Protein AF-A0A0D6M6M6-F1 (afdb_monomer)

Organism: NCBI:txid53326

Structure (mmCIF, N/CA/C/O backbone):
data_AF-A0A0D6M6M6-F1
#
_entry.id   AF-A0A0D6M6M6-F1
#
loop_
_atom_site.group_PDB
_atom_site.id
_atom_site.type_symbol
_atom_site.label_atom_id
_atom_site.label_alt_id
_atom_site.label_comp_id
_atom_site.label_asym_id
_atom_site.label_entity_id
_atom_site.label_seq_id
_atom_site.pdbx_PDB_ins_code
_atom_site.Cartn_x
_atom_site.Cartn_y
_atom_site.Cartn_z
_atom_site.occupancy
_atom_site.B_iso_or_equiv
_atom_site.auth_seq_id
_atom_site.auth_comp_id
_atom_site.auth_asym_id
_atom_site.auth_atom_id
_atom_site.pdbx_PDB_model_num
ATOM 1 N N . MET A 1 1 ? -24.904 43.505 -2.590 1.00 37.25 1 MET A N 1
ATOM 2 C CA . MET A 1 1 ? -24.941 42.620 -3.776 1.00 37.25 1 MET A CA 1
ATOM 3 C C . MET A 1 1 ? -23.486 42.400 -4.163 1.00 37.25 1 MET A C 1
ATOM 5 O O . MET A 1 1 ? -22.834 43.393 -4.420 1.00 37.25 1 MET A O 1
ATOM 9 N N . THR A 1 2 ? -22.835 41.247 -4.085 1.00 37.44 2 THR A N 1
ATOM 10 C CA . THR A 1 2 ? -23.200 39.834 -3.911 1.00 37.44 2 THR A CA 1
ATOM 11 C C . THR A 1 2 ? -21.948 39.155 -3.343 1.00 37.44 2 THR A C 1
ATOM 13 O O . THR A 1 2 ? -20.889 39.241 -3.960 1.00 37.44 2 THR A O 1
ATOM 16 N N . ASN A 1 3 ? -22.053 38.506 -2.182 1.00 36.56 3 ASN A N 1
ATOM 17 C CA . ASN A 1 3 ? -20.985 37.665 -1.640 1.00 36.56 3 ASN A CA 1
ATOM 18 C C . ASN A 1 3 ? -20.995 36.330 -2.393 1.00 36.56 3 ASN A C 1
ATOM 20 O O . ASN A 1 3 ? -21.911 35.533 -2.206 1.00 36.56 3 ASN A O 1
ATOM 24 N N . PHE A 1 4 ? -19.994 36.091 -3.236 1.00 37.41 4 PHE A N 1
ATOM 25 C CA . PHE A 1 4 ? -19.710 34.770 -3.793 1.00 37.41 4 PHE A CA 1
ATOM 26 C C . PHE A 1 4 ? -18.684 34.077 -2.892 1.00 37.41 4 PHE A C 1
ATOM 28 O O . PHE A 1 4 ? -17.484 34.297 -3.021 1.00 37.41 4 PHE A O 1
ATOM 35 N N . TRP A 1 5 ? -19.165 33.239 -1.977 1.00 32.16 5 TRP A N 1
ATOM 36 C CA . TRP A 1 5 ? -18.368 32.159 -1.401 1.00 32.16 5 TRP A CA 1
ATOM 37 C C . TRP A 1 5 ? -18.861 30.861 -2.046 1.00 32.16 5 TRP A C 1
ATOM 39 O O . TRP A 1 5 ? -20.000 30.471 -1.782 1.00 32.16 5 TRP A O 1
ATOM 49 N N . PRO A 1 6 ? -18.085 30.191 -2.915 1.00 43.34 6 PRO A N 1
ATOM 50 C CA . PRO A 1 6 ? -18.432 28.842 -3.319 1.00 43.34 6 PRO A CA 1
ATOM 51 C C . PRO A 1 6 ? -18.158 27.901 -2.142 1.00 43.34 6 PRO A C 1
ATOM 53 O O . PRO A 1 6 ? -17.097 27.928 -1.518 1.00 43.34 6 PRO A O 1
ATOM 56 N N . ALA A 1 7 ? -19.170 27.102 -1.831 1.00 40.44 7 ALA A N 1
ATOM 57 C CA . ALA A 1 7 ? -19.196 26.107 -0.780 1.00 40.44 7 ALA A CA 1
ATOM 58 C C . ALA A 1 7 ? -18.063 25.078 -0.935 1.00 40.44 7 ALA A C 1
ATOM 60 O O . ALA A 1 7 ? -18.193 24.088 -1.645 1.00 40.44 7 ALA A O 1
ATOM 61 N N . ALA A 1 8 ? -16.972 25.288 -0.210 1.00 39.41 8 ALA A N 1
ATOM 62 C CA . ALA A 1 8 ? -16.106 24.218 0.255 1.00 39.41 8 ALA A CA 1
ATOM 63 C C . ALA A 1 8 ? -16.238 24.189 1.777 1.00 39.41 8 ALA A C 1
ATOM 65 O O . ALA A 1 8 ? -15.398 24.708 2.509 1.00 39.41 8 ALA A O 1
ATOM 66 N N . ILE A 1 9 ? -17.355 23.638 2.262 1.00 46.44 9 ILE A N 1
ATOM 67 C CA . ILE A 1 9 ? -17.433 23.219 3.659 1.00 46.44 9 ILE A CA 1
ATOM 68 C C . ILE A 1 9 ? -16.404 22.099 3.779 1.00 46.44 9 ILE A C 1
ATOM 70 O O . ILE A 1 9 ? -16.633 20.977 3.333 1.00 46.44 9 ILE A O 1
ATOM 74 N N . LEU A 1 10 ? -15.239 22.431 4.331 1.00 44.16 10 LEU A N 1
ATOM 75 C CA . LEU A 1 10 ? -14.348 21.462 4.945 1.00 44.16 10 LEU A CA 1
ATOM 76 C C . LEU A 1 10 ? -15.192 20.749 6.005 1.00 44.16 10 LEU A C 1
ATOM 78 O O . LEU A 1 10 ? -15.415 21.293 7.085 1.00 44.16 10 LEU A O 1
ATOM 82 N N . LEU A 1 11 ? -15.754 19.590 5.655 1.00 50.31 11 LEU A N 1
ATOM 83 C CA . LEU A 1 11 ? -16.551 18.761 6.553 1.00 50.31 11 LEU A CA 1
ATOM 84 C C . LEU A 1 11 ? -15.630 18.235 7.655 1.00 50.31 11 LEU A C 1
ATOM 86 O O . LEU A 1 11 ? -15.071 17.148 7.567 1.00 50.31 11 LEU A O 1
ATOM 90 N N . ASN A 1 12 ? -15.425 19.055 8.680 1.00 53.00 12 ASN A N 1
ATOM 91 C CA . ASN A 1 12 ? -14.769 18.645 9.905 1.00 53.00 12 ASN A CA 1
ATOM 92 C C . ASN A 1 12 ? -15.801 17.864 10.744 1.00 53.00 12 ASN A C 1
ATOM 94 O O . ASN A 1 12 ? -16.942 18.330 10.856 1.00 53.00 12 ASN A O 1
ATOM 98 N N . PRO A 1 13 ? -15.452 16.708 11.339 1.00 53.66 13 PRO A N 1
ATOM 99 C CA . PRO A 1 13 ? -16.351 15.930 12.197 1.00 53.66 13 PRO A CA 1
ATOM 100 C C . PRO A 1 13 ? -17.079 16.760 13.271 1.00 53.66 13 PRO A C 1
ATOM 102 O O . PRO A 1 13 ? -18.243 16.487 13.563 1.00 53.66 13 PRO A O 1
ATOM 105 N N . SER A 1 14 ? -16.465 17.834 13.780 1.00 53.09 14 SER A N 1
ATOM 106 C CA . SER A 1 14 ? -17.111 18.773 14.715 1.00 53.09 14 SER A CA 1
ATOM 107 C C . SER A 1 14 ? -18.330 19.498 14.126 1.00 53.09 14 SER A C 1
ATOM 109 O O . SER A 1 14 ? -19.321 19.726 14.816 1.00 53.09 14 SER A O 1
ATOM 111 N N . SER A 1 15 ? -18.294 19.826 12.834 1.00 52.50 15 SER A N 1
ATOM 112 C CA . SER A 1 15 ? -19.402 20.482 12.128 1.00 52.50 15 SER A CA 1
ATOM 113 C C . SER A 1 15 ? -20.544 19.504 11.839 1.00 52.50 15 SER A C 1
ATOM 115 O O . SER A 1 15 ? -21.704 19.892 11.867 1.00 52.50 15 SER A O 1
ATOM 117 N N . LEU A 1 16 ? -20.243 18.224 11.608 1.00 52.94 16 LEU A N 1
ATOM 118 C CA . LEU A 1 16 ? -21.246 17.184 11.335 1.00 52.94 16 LEU A CA 1
ATOM 119 C C . LEU A 1 16 ? -22.007 16.739 12.592 1.00 52.94 16 LEU A C 1
ATOM 121 O O . LEU A 1 16 ? -23.211 16.486 12.518 1.00 52.94 16 LEU A O 1
ATOM 125 N N . GLN A 1 17 ? -21.336 16.715 13.749 1.00 56.72 17 GLN A N 1
ATOM 126 C CA . GLN A 1 17 ? -21.984 16.509 15.050 1.00 56.72 17 GLN A CA 1
ATOM 127 C C . GLN A 1 17 ? -22.991 17.624 15.362 1.00 56.72 17 GLN A C 1
ATOM 129 O O . GLN A 1 17 ? -24.079 17.345 15.859 1.00 56.72 17 GLN A O 1
ATOM 134 N N . PHE A 1 18 ? -22.673 18.871 14.998 1.00 58.94 18 PHE A N 1
ATOM 135 C CA . PHE A 1 18 ? -23.576 20.013 15.165 1.00 58.94 18 PHE A CA 1
ATOM 136 C C . PHE A 1 18 ? -24.879 19.865 14.358 1.00 58.94 18 PHE A C 1
ATOM 138 O O . PHE A 1 18 ? -25.947 20.227 14.844 1.00 58.94 18 PHE A O 1
ATOM 145 N N . TYR A 1 19 ? -24.818 19.276 13.158 1.00 62.72 19 TYR A N 1
ATOM 146 C CA . TYR A 1 19 ? -26.000 19.000 12.327 1.00 62.72 19 TYR A CA 1
ATOM 147 C C . TYR A 1 19 ? -26.718 17.683 12.673 1.00 62.72 19 TYR A C 1
ATOM 149 O O . TYR A 1 19 ? -27.629 17.282 11.952 1.00 62.72 19 TYR A O 1
ATOM 157 N N . ASN A 1 20 ? -26.329 17.008 13.762 1.00 61.19 20 ASN A N 1
ATOM 158 C CA . ASN A 1 20 ? -26.880 15.719 14.192 1.00 61.19 20 ASN A CA 1
ATOM 159 C C . ASN A 1 20 ? -26.795 14.617 13.111 1.00 61.19 20 ASN A C 1
ATOM 161 O O . ASN A 1 20 ? -27.594 13.682 13.075 1.00 61.19 20 ASN A O 1
ATOM 165 N N . LEU A 1 21 ? -25.805 14.720 12.220 1.00 67.69 21 LEU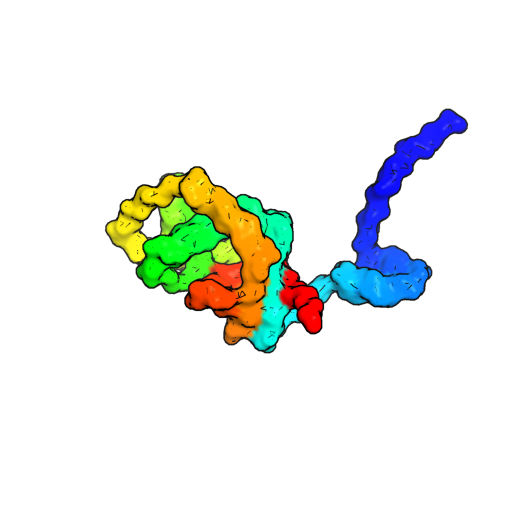 A N 1
ATOM 166 C CA . LEU A 1 21 ? -25.509 13.738 11.178 1.00 67.69 21 LEU A CA 1
ATOM 167 C C . LEU A 1 21 ? -24.466 12.746 11.703 1.00 67.69 21 LEU A C 1
ATOM 169 O O . LEU A 1 21 ? -23.366 12.632 11.162 1.00 67.69 21 LEU A O 1
ATOM 173 N N . LEU A 1 22 ? -24.800 12.057 12.796 1.00 60.78 22 LEU A N 1
ATOM 174 C CA . LEU A 1 22 ? -23.857 11.230 13.559 1.00 60.78 22 LEU A CA 1
ATOM 175 C C . LEU A 1 22 ? -23.183 10.149 12.696 1.00 60.78 22 LEU A C 1
ATOM 177 O O . LEU A 1 22 ? -21.969 9.992 12.773 1.00 60.78 22 LEU A O 1
ATOM 181 N N . GLY A 1 23 ? -23.921 9.511 11.781 1.00 60.50 23 GLY A N 1
ATOM 182 C CA . GLY A 1 23 ? -23.346 8.526 10.853 1.00 60.50 23 GLY A CA 1
ATOM 183 C C . GLY A 1 23 ? -22.328 9.115 9.863 1.00 60.50 23 GLY A C 1
ATOM 184 O O . GLY A 1 23 ? -21.352 8.461 9.514 1.00 60.50 23 GLY A O 1
ATOM 185 N N . LEU A 1 24 ? -22.489 10.377 9.447 1.00 57.19 24 LEU A N 1
ATOM 186 C CA . LEU A 1 24 ? -21.496 11.075 8.616 1.00 57.19 24 LEU A CA 1
ATOM 187 C C . LEU A 1 24 ? -20.289 11.528 9.442 1.00 57.19 24 LEU A C 1
ATOM 189 O O . LEU A 1 24 ? -19.165 11.488 8.951 1.00 57.19 24 LEU A O 1
ATOM 193 N N . ALA A 1 25 ? -20.500 11.930 10.697 1.00 56.91 25 ALA A N 1
ATOM 194 C CA . ALA A 1 25 ? -19.408 12.274 11.604 1.00 56.91 25 ALA A CA 1
ATOM 195 C C . ALA A 1 25 ? -18.507 11.060 11.901 1.00 56.91 25 ALA A C 1
ATOM 197 O O . ALA A 1 25 ? -17.285 11.208 11.947 1.00 56.91 25 ALA A O 1
ATOM 198 N N . GLU A 1 26 ? -19.084 9.864 12.043 1.00 59.78 26 GLU A N 1
ATOM 199 C CA . GLU A 1 26 ? -18.336 8.606 12.185 1.00 59.78 26 GLU A CA 1
ATOM 200 C C . GLU A 1 26 ? -17.522 8.274 10.927 1.00 59.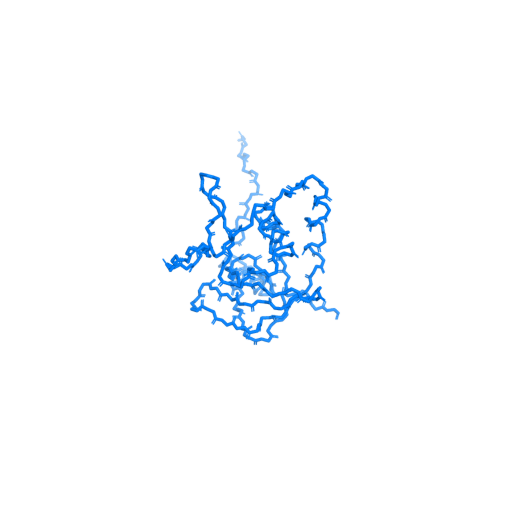78 26 GLU A C 1
ATOM 202 O O . GLU A 1 26 ? -16.336 7.969 11.035 1.00 59.78 26 GLU A O 1
ATOM 207 N N . LEU A 1 27 ? -18.099 8.432 9.730 1.00 56.53 27 LEU A N 1
ATOM 208 C CA . LEU A 1 27 ? -17.383 8.232 8.459 1.00 56.53 27 LEU A CA 1
ATOM 209 C C . LEU A 1 27 ? -16.217 9.215 8.257 1.00 56.53 27 LEU A C 1
ATOM 211 O O . LEU A 1 27 ? -15.233 8.881 7.597 1.00 56.53 27 LEU A O 1
ATOM 215 N N . CYS A 1 28 ? -16.320 10.419 8.822 1.00 57.69 28 CYS A N 1
ATOM 216 C CA . CYS A 1 28 ? -15.279 11.448 8.770 1.00 57.69 28 CYS A CA 1
ATOM 217 C C . CYS A 1 28 ? -14.292 11.391 9.947 1.00 57.69 28 CYS A C 1
ATOM 219 O O . CYS A 1 28 ? -13.339 12.174 9.980 1.00 57.69 28 CYS A O 1
ATOM 221 N N . SER A 1 29 ? -14.511 10.506 10.922 1.00 58.62 29 SER A N 1
ATOM 222 C CA . SER A 1 29 ? -13.611 10.355 12.063 1.00 58.62 29 SER A CA 1
ATOM 223 C C . SER A 1 29 ? -12.334 9.616 11.648 1.00 58.62 29 SER A C 1
ATOM 225 O O . SER A 1 29 ? -12.373 8.781 10.740 1.00 58.62 29 SER A O 1
ATOM 227 N N . PRO A 1 30 ? -11.182 9.895 12.288 1.00 67.81 30 PRO A N 1
ATOM 228 C CA . PRO A 1 30 ? -9.962 9.135 12.048 1.00 67.81 30 PRO A CA 1
ATOM 229 C C . PRO A 1 30 ? -10.238 7.643 12.243 1.00 67.81 30 PRO A C 1
ATOM 231 O O . PRO A 1 30 ? -10.576 7.206 13.343 1.00 67.81 30 PRO A O 1
ATOM 234 N N . GLN A 1 31 ? -10.129 6.862 11.169 1.00 75.00 31 GLN A N 1
ATOM 235 C CA . GLN A 1 31 ? -10.357 5.426 11.254 1.00 75.00 31 GLN A CA 1
ATOM 236 C C . GLN A 1 31 ? -9.233 4.789 12.069 1.00 75.00 31 GLN A C 1
ATOM 238 O O . GLN A 1 31 ? -8.059 4.866 11.701 1.00 75.00 31 GLN A O 1
ATOM 243 N N . VAL A 1 32 ? -9.603 4.151 13.178 1.00 86.62 32 VAL A N 1
ATOM 244 C CA . VAL A 1 32 ? -8.677 3.329 13.955 1.00 86.62 32 VAL A CA 1
ATOM 245 C C . VAL A 1 32 ? -8.512 2.000 13.225 1.00 86.62 32 VAL A C 1
ATOM 247 O O . VAL A 1 32 ? -9.486 1.268 13.039 1.00 86.62 32 VAL A O 1
ATOM 250 N N . LEU A 1 33 ? -7.282 1.724 12.796 1.00 91.88 33 LEU A N 1
ATOM 251 C CA . LEU A 1 33 ? -6.900 0.499 12.100 1.00 91.88 33 LEU A CA 1
ATOM 252 C C . LEU A 1 33 ? -6.219 -0.471 13.068 1.00 91.88 33 LEU A C 1
ATOM 254 O O . LEU A 1 33 ? -5.240 -0.105 13.727 1.00 91.88 33 LEU A O 1
ATOM 258 N N . ASN A 1 34 ? -6.721 -1.701 13.111 1.00 94.38 34 ASN A N 1
ATOM 259 C CA . ASN A 1 34 ? -6.272 -2.785 13.976 1.00 94.38 34 ASN A CA 1
ATOM 260 C C . ASN A 1 34 ? -5.825 -4.002 13.158 1.00 94.38 34 ASN A C 1
ATOM 262 O O . ASN A 1 34 ? -6.137 -4.126 11.978 1.00 94.38 34 ASN A O 1
ATOM 266 N N . VAL A 1 35 ? -5.110 -4.921 13.806 1.00 95.94 35 VAL A N 1
ATOM 267 C CA . VAL A 1 35 ? -4.817 -6.239 13.224 1.00 95.94 35 VAL A CA 1
ATOM 268 C C . VAL A 1 35 ? -6.128 -6.983 12.951 1.00 95.94 35 VAL A C 1
ATOM 270 O O . VAL A 1 35 ? -7.030 -6.955 13.788 1.00 95.94 35 VAL A O 1
ATOM 273 N N . GLY A 1 36 ? -6.224 -7.624 11.787 1.00 95.81 36 GLY A N 1
ATOM 274 C CA . GLY A 1 36 ? -7.415 -8.319 11.299 1.00 95.81 36 GLY A CA 1
ATOM 275 C C . GLY A 1 36 ? -8.437 -7.419 10.599 1.00 95.81 36 GLY A C 1
ATOM 276 O O . GLY A 1 36 ? -9.404 -7.932 10.045 1.00 95.81 36 GLY A O 1
ATOM 277 N N . ASP A 1 37 ? -8.253 -6.090 10.596 1.00 95.62 37 ASP A N 1
ATOM 278 C CA . ASP A 1 37 ? -9.110 -5.214 9.793 1.00 95.62 37 ASP A CA 1
ATOM 279 C C . ASP A 1 37 ? -8.855 -5.457 8.299 1.00 95.62 37 ASP A C 1
ATOM 281 O O . ASP A 1 37 ? -7.711 -5.428 7.828 1.00 95.62 37 ASP A O 1
ATOM 285 N N . GLU A 1 38 ? -9.942 -5.618 7.547 1.00 96.50 38 GLU A N 1
ATOM 286 C CA . GLU A 1 38 ? -9.910 -5.610 6.091 1.00 96.50 38 GLU A CA 1
ATOM 287 C C . GLU A 1 38 ? -9.850 -4.164 5.579 1.00 96.50 38 GLU A C 1
ATOM 289 O O . GLU A 1 38 ? -10.601 -3.284 6.017 1.00 96.50 38 GLU A O 1
ATOM 294 N N . VAL A 1 39 ? -8.939 -3.901 4.647 1.00 95.88 39 VAL A N 1
ATOM 295 C CA . VAL A 1 39 ? -8.605 -2.562 4.165 1.00 95.88 39 VAL A CA 1
ATOM 296 C C . VAL A 1 39 ? -8.502 -2.494 2.648 1.00 95.88 39 VAL A C 1
ATOM 298 O O . VAL A 1 39 ? -8.291 -3.485 1.953 1.00 95.88 39 VAL A O 1
ATOM 301 N N . GLN A 1 40 ? -8.634 -1.273 2.140 1.00 96.25 40 GLN A N 1
ATOM 302 C CA . GLN A 1 40 ? -8.425 -0.910 0.744 1.00 96.25 40 GLN A CA 1
ATOM 303 C C . GLN A 1 40 ? -7.511 0.309 0.646 1.00 96.25 40 GLN A C 1
ATOM 305 O O . GLN A 1 40 ? -7.417 1.128 1.569 1.00 96.25 40 GLN A O 1
ATOM 310 N N . TRP A 1 41 ? -6.880 0.472 -0.513 1.00 94.50 41 TRP A N 1
ATOM 311 C CA . TRP A 1 41 ? -6.136 1.684 -0.833 1.00 94.50 41 TRP A CA 1
ATOM 312 C C . TRP A 1 41 ? -7.047 2.913 -0.821 1.00 94.50 41 TRP A C 1
ATOM 314 O O . TRP A 1 41 ? -8.154 2.906 -1.367 1.00 94.50 41 TRP A O 1
ATOM 324 N N . LYS A 1 42 ? -6.553 4.019 -0.256 1.00 93.44 42 LYS A N 1
ATOM 325 C CA . LYS A 1 42 ? -7.155 5.326 -0.518 1.00 93.44 42 LYS A CA 1
ATOM 326 C C . LYS A 1 42 ? -6.831 5.757 -1.942 1.00 93.44 42 LYS A C 1
ATOM 328 O O . LYS A 1 42 ? -5.702 5.590 -2.409 1.00 93.44 42 LYS A O 1
ATOM 3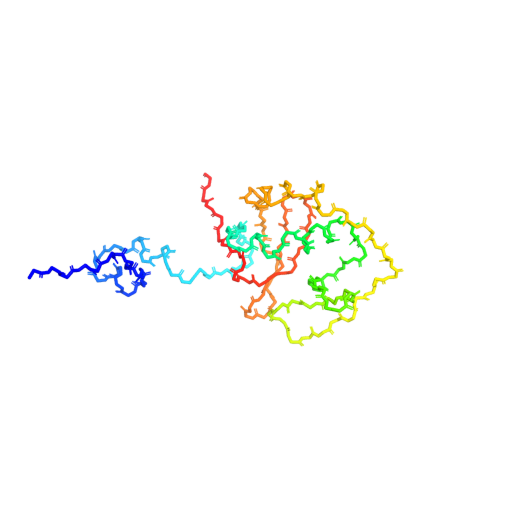33 N N . ARG A 1 43 ? -7.798 6.364 -2.629 1.00 92.75 43 ARG A N 1
ATOM 334 C CA . ARG A 1 43 ? -7.642 6.767 -4.034 1.00 92.75 43 ARG A CA 1
ATOM 335 C C . ARG A 1 43 ? -6.474 7.733 -4.229 1.00 92.75 43 ARG A C 1
ATOM 337 O O . ARG A 1 43 ? -5.710 7.593 -5.179 1.00 92.75 43 ARG A O 1
ATOM 344 N N . GLU A 1 44 ? -6.320 8.680 -3.315 1.00 90.62 44 GLU A N 1
ATOM 345 C CA . GLU A 1 44 ? -5.241 9.665 -3.294 1.00 90.62 44 GLU A CA 1
ATOM 346 C C . GLU A 1 44 ? -3.861 9.047 -3.024 1.00 90.62 44 GLU A C 1
ATOM 348 O O . GLU A 1 44 ? -2.850 9.586 -3.471 1.00 90.62 44 GLU A O 1
ATOM 353 N N . ALA A 1 45 ? -3.804 7.894 -2.351 1.00 90.00 45 ALA A N 1
ATOM 354 C CA . ALA A 1 45 ? -2.555 7.202 -2.061 1.00 90.00 45 ALA A CA 1
ATOM 355 C C . ALA A 1 45 ? -2.031 6.439 -3.288 1.00 90.00 45 ALA A C 1
ATOM 357 O O . ALA A 1 45 ? -0.826 6.414 -3.530 1.00 90.00 45 ALA A O 1
ATOM 358 N N . VAL A 1 46 ? -2.916 5.873 -4.117 1.00 92.00 46 VAL A N 1
ATOM 359 C CA . VAL A 1 46 ? -2.527 5.064 -5.288 1.00 92.00 46 VAL A CA 1
ATOM 360 C C . VAL A 1 46 ? -1.525 5.788 -6.190 1.00 92.00 46 VAL A C 1
ATOM 362 O O . VAL A 1 46 ? -0.526 5.197 -6.592 1.00 92.00 46 VAL A O 1
ATOM 365 N N . GLY A 1 47 ? -1.739 7.079 -6.465 1.00 88.69 47 GLY A N 1
ATOM 366 C CA . GLY A 1 47 ? -0.844 7.869 -7.320 1.00 88.69 47 GLY A CA 1
ATOM 367 C C . GLY A 1 47 ? 0.600 7.949 -6.809 1.00 88.69 47 GLY A C 1
ATOM 368 O O . GLY A 1 47 ? 1.526 8.023 -7.617 1.00 88.69 47 GLY A O 1
ATOM 369 N N . LEU A 1 48 ? 0.789 7.880 -5.490 1.00 84.81 48 LEU A N 1
ATOM 370 C CA . LEU A 1 48 ? 2.093 7.924 -4.828 1.00 84.81 48 LEU A CA 1
ATOM 371 C C . LEU A 1 48 ? 2.731 6.534 -4.711 1.00 84.81 48 LEU A C 1
ATOM 373 O O . LEU A 1 48 ? 3.948 6.410 -4.823 1.00 84.81 48 LEU A O 1
ATOM 377 N N . TYR A 1 49 ? 1.919 5.494 -4.502 1.00 85.75 49 TYR A N 1
ATOM 378 C CA . TYR A 1 49 ? 2.412 4.170 -4.109 1.00 85.75 49 TYR A CA 1
ATOM 379 C C . TYR A 1 49 ? 2.462 3.129 -5.229 1.00 85.75 49 TYR A C 1
ATOM 381 O O . TYR A 1 49 ? 3.129 2.114 -5.052 1.00 85.75 49 TYR A O 1
ATOM 389 N N . TRP A 1 50 ? 1.837 3.355 -6.390 1.00 89.75 50 TRP A N 1
ATOM 390 C CA . TRP A 1 50 ? 1.774 2.320 -7.432 1.00 89.75 50 TRP A CA 1
ATOM 391 C C . TRP A 1 50 ? 3.142 1.905 -7.992 1.00 89.75 50 TRP A C 1
ATOM 393 O O . TRP A 1 50 ? 3.368 0.721 -8.215 1.00 89.75 50 TRP A O 1
ATOM 403 N N . ARG A 1 51 ? 4.086 2.839 -8.181 1.00 86.44 51 ARG A N 1
ATOM 404 C CA . ARG A 1 51 ? 5.440 2.494 -8.659 1.00 86.44 51 ARG A CA 1
ATOM 405 C C . ARG A 1 51 ? 6.224 1.675 -7.622 1.00 86.44 51 ARG A C 1
ATOM 407 O O . ARG A 1 51 ? 6.726 0.615 -7.994 1.00 86.44 51 ARG A O 1
ATOM 414 N N . PRO A 1 52 ? 6.297 2.094 -6.339 1.00 79.81 52 PRO A N 1
ATOM 415 C CA . PRO A 1 52 ? 6.844 1.250 -5.275 1.00 79.81 52 PRO A CA 1
ATOM 416 C C . PRO A 1 52 ? 6.185 -0.129 -5.182 1.00 79.81 52 PRO A C 1
ATOM 418 O O . PRO A 1 52 ? 6.883 -1.124 -5.015 1.00 79.81 52 PRO A O 1
ATOM 421 N N . PHE A 1 53 ? 4.858 -0.191 -5.326 1.00 84.94 53 PHE A N 1
ATOM 422 C CA . PHE A 1 53 ? 4.091 -1.434 -5.276 1.00 84.94 53 PHE A CA 1
ATOM 423 C C . PHE A 1 53 ? 4.504 -2.404 -6.392 1.00 84.94 53 PHE A C 1
ATOM 425 O O . PHE A 1 53 ? 4.827 -3.554 -6.119 1.00 84.94 53 PHE A O 1
ATOM 432 N N . VAL A 1 54 ? 4.588 -1.926 -7.639 1.00 86.69 54 VAL A N 1
ATOM 433 C CA . VAL A 1 54 ? 5.072 -2.722 -8.784 1.00 86.69 54 VAL A CA 1
ATOM 434 C C . VAL A 1 54 ? 6.493 -3.219 -8.548 1.00 86.69 54 VAL A C 1
ATOM 436 O O . VAL A 1 54 ? 6.792 -4.380 -8.806 1.00 86.69 54 VAL A O 1
ATOM 439 N N . ARG A 1 55 ? 7.377 -2.358 -8.037 1.00 80.62 55 ARG A N 1
ATOM 440 C CA . ARG A 1 55 ? 8.764 -2.744 -7.768 1.00 80.62 55 ARG A CA 1
ATOM 441 C C . ARG A 1 55 ? 8.850 -3.867 -6.736 1.00 80.62 55 ARG A C 1
ATOM 443 O O . ARG A 1 55 ? 9.630 -4.785 -6.934 1.00 80.62 55 ARG A O 1
ATOM 450 N N . TYR A 1 56 ? 8.005 -3.820 -5.706 1.00 75.88 56 TYR A N 1
ATOM 451 C CA . TYR A 1 56 ? 7.879 -4.888 -4.715 1.00 75.88 56 TYR A CA 1
ATOM 452 C C . TYR A 1 56 ? 7.378 -6.205 -5.323 1.00 75.88 56 TYR A C 1
ATOM 454 O O . TYR A 1 56 ? 7.871 -7.270 -4.983 1.00 75.88 56 TYR A O 1
ATOM 462 N N . MET A 1 57 ? 6.436 -6.138 -6.265 1.00 79.75 57 MET A N 1
ATOM 463 C CA . MET A 1 57 ? 5.946 -7.333 -6.959 1.00 79.75 57 MET A CA 1
ATOM 464 C C . MET A 1 57 ? 6.990 -7.983 -7.873 1.00 79.75 57 MET A C 1
ATOM 466 O O . MET A 1 57 ? 6.930 -9.190 -8.094 1.00 79.75 57 MET A O 1
ATOM 470 N N . VAL A 1 58 ? 7.880 -7.183 -8.465 1.00 79.38 58 VAL A N 1
ATOM 471 C CA . VAL A 1 58 ? 8.876 -7.648 -9.444 1.00 79.38 58 VAL A CA 1
ATOM 472 C C . VAL A 1 58 ? 10.150 -8.160 -8.769 1.00 79.38 58 VAL A C 1
ATOM 474 O O . VAL A 1 58 ? 10.771 -9.084 -9.288 1.00 79.38 58 VAL A O 1
ATOM 477 N N . ASP A 1 59 ? 10.543 -7.571 -7.641 1.00 74.06 59 ASP A N 1
ATOM 478 C CA . ASP A 1 59 ? 11.756 -7.930 -6.905 1.00 74.06 59 ASP A CA 1
ATOM 479 C C . ASP A 1 59 ? 11.393 -8.637 -5.590 1.00 74.06 59 ASP A C 1
ATOM 481 O O . ASP A 1 59 ? 11.126 -8.011 -4.565 1.00 74.06 59 ASP A O 1
ATOM 485 N N . ASP A 1 60 ? 11.393 -9.968 -5.635 1.00 66.88 60 ASP A N 1
ATOM 486 C CA . ASP A 1 60 ? 11.078 -10.859 -4.513 1.00 66.88 60 ASP A CA 1
ATOM 487 C C . ASP A 1 60 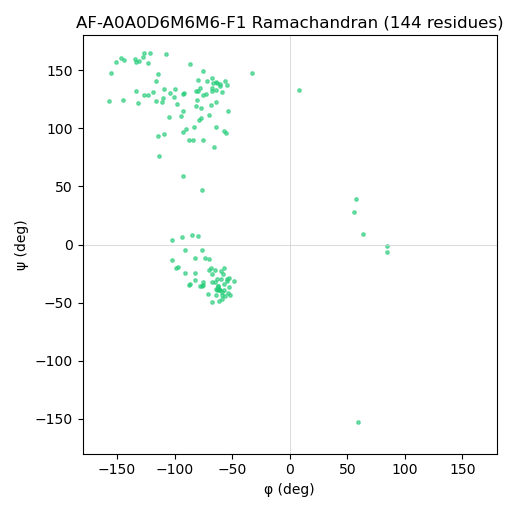? 12.147 -10.868 -3.407 1.00 66.88 60 ASP A C 1
ATOM 489 O O . ASP A 1 60 ? 11.893 -11.342 -2.296 1.00 66.88 60 ASP A O 1
ATOM 493 N N . SER A 1 61 ? 13.332 -10.305 -3.675 1.00 64.56 61 SER A N 1
ATOM 494 C CA . SER A 1 61 ? 14.381 -10.108 -2.669 1.00 64.56 61 SER A CA 1
ATOM 495 C C . SER A 1 61 ? 14.054 -8.971 -1.697 1.00 64.56 61 SER A C 1
ATOM 497 O O . SER A 1 61 ? 14.689 -8.831 -0.645 1.00 64.56 61 SER A O 1
ATOM 499 N N . LEU A 1 62 ? 13.033 -8.173 -2.016 1.00 62.56 62 LEU A N 1
ATOM 500 C CA . LEU A 1 62 ? 12.533 -7.119 -1.157 1.00 62.56 62 LEU A CA 1
ATOM 501 C C . LEU A 1 62 ? 11.646 -7.705 -0.070 1.00 62.5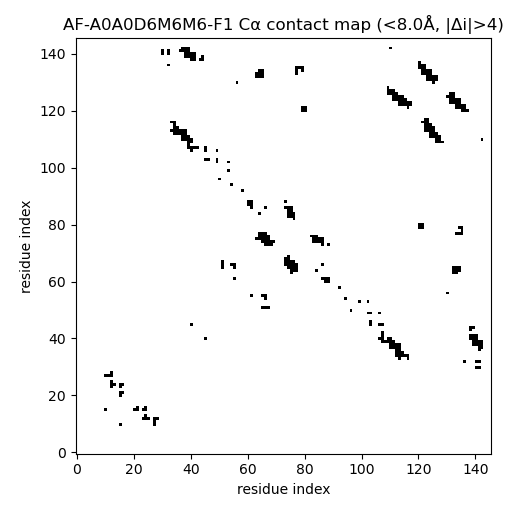6 62 LEU A C 1
ATOM 503 O O . LEU A 1 62 ? 10.484 -8.054 -0.259 1.00 62.56 62 LEU A O 1
ATOM 507 N N . THR A 1 63 ? 12.177 -7.716 1.138 1.00 56.78 63 THR A N 1
ATOM 508 C CA . THR A 1 63 ? 11.390 -7.870 2.357 1.00 56.78 63 THR A CA 1
ATOM 509 C C . THR A 1 63 ? 11.424 -6.533 3.083 1.00 56.78 63 THR A C 1
ATOM 511 O O . THR A 1 63 ? 12.520 -6.020 3.273 1.00 56.78 63 THR A O 1
ATOM 514 N N . LEU A 1 64 ? 10.248 -5.975 3.410 1.00 59.69 64 LEU A N 1
ATOM 515 C CA . LEU A 1 64 ? 9.956 -4.832 4.309 1.00 59.69 64 LEU A CA 1
ATOM 516 C C . LEU A 1 64 ? 11.165 -4.011 4.847 1.00 59.69 64 LEU A C 1
ATOM 518 O O . LEU A 1 64 ? 12.031 -4.622 5.466 1.00 59.69 64 LEU A O 1
ATOM 522 N N . PRO A 1 65 ? 11.188 -2.651 4.826 1.00 57.62 65 PRO A N 1
ATOM 523 C CA . PRO A 1 65 ? 10.116 -1.682 4.555 1.00 57.62 65 PRO A CA 1
ATOM 524 C C . PRO A 1 65 ? 10.255 -0.983 3.181 1.00 57.62 65 PRO A C 1
ATOM 526 O O . PRO A 1 65 ? 11.311 -1.031 2.570 1.00 57.62 65 PRO A O 1
ATOM 529 N N . PHE A 1 66 ? 9.186 -0.338 2.687 1.00 58.28 66 PHE A N 1
ATOM 530 C CA . PHE A 1 66 ? 9.074 0.221 1.322 1.00 58.28 66 PHE A CA 1
ATOM 531 C C . PHE A 1 66 ? 10.320 0.769 0.653 1.00 58.28 66 PHE A C 1
ATOM 533 O O . PHE A 1 66 ? 11.077 1.526 1.247 1.00 58.28 66 PHE A O 1
ATOM 540 N N . ILE A 1 67 ? 10.345 0.620 -0.665 1.00 55.47 67 ILE A N 1
ATOM 541 C CA . ILE A 1 67 ? 11.248 1.370 -1.518 1.00 55.47 67 ILE A CA 1
ATOM 542 C C . ILE A 1 67 ? 10.710 2.770 -1.815 1.00 55.47 67 ILE A C 1
ATOM 544 O O . ILE A 1 67 ? 9.596 2.917 -2.319 1.00 55.47 67 ILE A O 1
ATOM 548 N N . TYR A 1 68 ? 11.557 3.782 -1.662 1.00 53.16 68 TYR A N 1
ATOM 549 C CA . TYR A 1 68 ? 11.504 4.965 -2.518 1.00 53.16 68 TYR A CA 1
ATOM 550 C C . TYR A 1 68 ? 12.854 5.182 -3.204 1.00 53.16 68 TYR A C 1
ATOM 552 O O . TYR A 1 68 ? 13.890 4.718 -2.735 1.00 53.16 68 TYR A O 1
ATOM 560 N N . ASP A 1 69 ? 12.838 5.871 -4.340 1.00 51.34 69 ASP A N 1
ATOM 561 C CA . ASP A 1 69 ? 14.052 6.237 -5.066 1.00 51.34 69 ASP A CA 1
ATOM 562 C C . ASP A 1 69 ? 14.512 7.633 -4.626 1.00 51.34 69 ASP A C 1
ATOM 564 O O . ASP A 1 69 ? 13.719 8.582 -4.593 1.00 51.34 69 ASP A O 1
ATOM 568 N N . ARG A 1 70 ? 15.791 7.769 -4.269 1.00 49.56 70 ARG A N 1
ATOM 569 C CA . ARG A 1 70 ? 16.454 9.063 -4.092 1.00 49.56 70 ARG A CA 1
ATOM 570 C C . ARG A 1 70 ? 17.775 9.032 -4.847 1.00 49.56 70 ARG A C 1
ATOM 572 O O . ARG A 1 70 ? 18.658 8.253 -4.513 1.00 49.56 70 ARG A O 1
ATOM 579 N N . ASN A 1 71 ? 17.950 9.955 -5.792 1.00 51.44 71 ASN A N 1
ATOM 580 C CA . ASN A 1 71 ? 19.179 10.092 -6.583 1.00 51.44 71 ASN A CA 1
ATOM 581 C C . ASN A 1 71 ? 19.569 8.808 -7.354 1.00 51.44 71 ASN A C 1
ATOM 583 O O . ASN A 1 71 ? 20.752 8.486 -7.415 1.00 51.44 71 ASN A O 1
ATOM 587 N N . ASN A 1 72 ? 18.600 8.074 -7.914 1.00 51.22 72 ASN A N 1
ATOM 588 C CA . ASN A 1 72 ? 18.779 6.769 -8.576 1.00 51.22 72 ASN A CA 1
ATOM 589 C C . ASN A 1 72 ? 19.265 5.645 -7.644 1.00 51.22 72 ASN A C 1
ATOM 591 O O . ASN A 1 72 ? 19.611 4.557 -8.109 1.00 51.22 72 ASN A O 1
ATOM 595 N N . HIS A 1 73 ? 19.290 5.888 -6.334 1.00 53.66 73 HIS A N 1
ATOM 596 C CA . HIS A 1 73 ? 19.474 4.851 -5.339 1.00 53.66 73 HIS A CA 1
ATOM 597 C C . HIS A 1 73 ? 18.105 4.448 -4.804 1.00 53.66 73 HIS A C 1
ATOM 599 O O . HIS A 1 73 ? 17.360 5.248 -4.235 1.00 53.66 73 HIS A O 1
ATOM 605 N N . THR A 1 74 ? 17.799 3.163 -4.965 1.00 55.38 74 THR A N 1
ATOM 606 C CA . THR A 1 74 ? 16.718 2.516 -4.225 1.00 55.38 74 THR A CA 1
ATOM 607 C C . THR A 1 74 ? 17.051 2.660 -2.738 1.00 55.38 74 THR A C 1
ATOM 609 O O . THR A 1 74 ? 18.183 2.390 -2.347 1.00 55.38 74 THR A O 1
ATOM 612 N N . LEU A 1 75 ? 16.104 3.111 -1.917 1.00 56.44 75 LEU A N 1
ATOM 613 C CA . LEU A 1 75 ? 16.209 3.151 -0.457 1.00 56.44 75 LEU A CA 1
ATOM 614 C C . LEU A 1 75 ? 14.997 2.444 0.140 1.00 56.44 75 LEU A C 1
ATOM 616 O O . LEU A 1 75 ? 13.871 2.781 -0.218 1.00 56.44 75 LEU A O 1
ATOM 620 N N . ALA A 1 76 ? 15.218 1.498 1.055 1.00 57.88 76 ALA A N 1
ATOM 621 C CA . ALA A 1 76 ? 14.149 0.833 1.789 1.00 57.88 76 ALA A CA 1
ATOM 622 C C . ALA A 1 76 ? 13.818 1.654 3.048 1.00 57.88 76 ALA A C 1
ATOM 624 O O . ALA A 1 76 ? 14.422 1.497 4.111 1.00 57.88 76 ALA A O 1
ATOM 625 N N . LYS A 1 77 ? 12.883 2.599 2.926 1.00 61.91 77 LYS A N 1
ATOM 626 C CA . LYS A 1 77 ? 12.349 3.354 4.058 1.00 61.91 77 LYS A CA 1
ATOM 627 C C . LYS A 1 77 ? 10.864 3.668 3.876 1.00 61.91 77 LYS A C 1
ATOM 629 O O . LYS A 1 77 ? 10.429 4.329 2.936 1.00 61.91 77 LYS A O 1
ATOM 634 N N . CYS A 1 78 ? 10.078 3.260 4.868 1.00 67.62 78 CYS A N 1
ATOM 635 C CA . CYS A 1 78 ? 8.725 3.770 5.038 1.00 67.62 78 CYS A CA 1
ATOM 636 C C . CYS A 1 78 ? 8.775 5.251 5.429 1.00 67.62 78 CYS A C 1
ATOM 638 O O . CYS A 1 78 ? 9.516 5.620 6.336 1.00 67.62 78 CYS A O 1
ATOM 640 N N . ILE A 1 79 ? 7.949 6.098 4.803 1.00 64.81 79 ILE A N 1
ATOM 641 C CA . ILE A 1 79 ? 7.845 7.522 5.171 1.00 64.81 79 ILE A CA 1
ATOM 642 C C . ILE A 1 79 ? 7.454 7.730 6.646 1.00 64.81 79 ILE A C 1
ATOM 644 O O . ILE A 1 79 ? 7.798 8.755 7.223 1.00 64.81 79 ILE A O 1
ATOM 648 N N . GLY A 1 80 ? 6.775 6.753 7.256 1.00 64.69 80 GLY A N 1
ATOM 649 C CA . GLY A 1 80 ? 6.397 6.759 8.671 1.00 64.69 80 GLY A CA 1
ATOM 650 C C . GLY A 1 80 ? 7.383 6.054 9.609 1.00 64.69 80 GLY A C 1
ATOM 651 O O . GLY A 1 80 ? 7.059 5.877 10.779 1.00 64.69 80 GLY A O 1
ATOM 652 N N . CYS A 1 81 ? 8.553 5.615 9.128 1.00 68.44 81 CYS A N 1
ATOM 653 C CA . CYS A 1 81 ? 9.588 5.005 9.967 1.00 68.44 81 CYS A CA 1
ATOM 654 C C . CYS A 1 81 ? 10.865 5.849 9.977 1.00 68.44 81 CYS A C 1
ATOM 656 O O . CYS A 1 81 ? 11.285 6.396 8.956 1.00 68.44 81 CYS A O 1
ATOM 658 N N . GLU A 1 82 ? 11.493 5.940 11.148 1.00 66.12 82 GLU A N 1
ATOM 659 C CA . GLU A 1 82 ? 12.749 6.676 11.337 1.00 66.12 82 GLU A CA 1
ATOM 660 C C . GLU A 1 82 ? 13.977 5.846 10.938 1.00 66.12 82 GLU A C 1
ATOM 662 O O . GLU A 1 82 ? 15.000 6.409 10.545 1.00 66.12 82 GLU A O 1
ATOM 667 N N . GLU A 1 83 ? 13.855 4.516 10.965 1.00 59.97 83 GLU A N 1
ATOM 668 C CA . GLU A 1 83 ? 14.921 3.593 10.586 1.00 59.97 83 GLU A CA 1
ATOM 669 C C . GLU A 1 83 ? 15.106 3.532 9.066 1.00 59.97 83 GLU A C 1
ATOM 671 O O . GLU A 1 83 ? 14.164 3.317 8.298 1.00 59.97 83 GLU A O 1
ATOM 676 N N . TYR A 1 84 ? 16.355 3.717 8.642 1.00 58.66 84 TYR A N 1
ATOM 677 C CA . TYR A 1 84 ? 16.791 3.481 7.274 1.00 58.66 84 TYR A CA 1
ATOM 678 C C . TYR A 1 84 ? 17.295 2.052 7.157 1.00 58.66 84 TYR A C 1
ATOM 680 O O . TYR A 1 84 ? 18.148 1.632 7.939 1.00 58.66 84 TYR A O 1
ATOM 688 N N . GLN A 1 85 ? 16.809 1.332 6.153 1.00 53.22 85 GLN A N 1
ATOM 689 C CA . GLN A 1 85 ? 17.452 0.107 5.712 1.00 53.22 85 GLN A CA 1
ATOM 690 C C . GLN A 1 85 ? 18.056 0.364 4.336 1.00 53.22 85 GLN A C 1
ATOM 692 O O . GLN A 1 85 ? 17.367 0.779 3.401 1.00 53.22 85 GLN A O 1
ATOM 697 N N . ASP A 1 86 ? 19.365 0.151 4.213 1.00 53.75 86 ASP A N 1
ATOM 698 C CA . ASP A 1 86 ? 19.986 0.089 2.897 1.00 53.75 86 ASP A CA 1
ATOM 699 C C . ASP A 1 86 ? 19.390 -1.123 2.172 1.00 53.75 86 ASP A C 1
ATOM 701 O O . ASP A 1 86 ? 19.436 -2.239 2.708 1.00 53.75 86 ASP A O 1
ATOM 705 N N . PRO A 1 87 ? 18.783 -0.945 0.988 1.00 53.81 87 PRO A N 1
ATOM 706 C CA . PRO A 1 87 ? 18.218 -2.072 0.284 1.00 53.81 87 PRO A CA 1
ATOM 707 C C . PRO A 1 87 ? 19.339 -3.019 -0.103 1.00 53.81 87 PRO A C 1
ATOM 709 O O . PRO A 1 87 ? 20.350 -2.632 -0.692 1.00 53.81 87 PRO A O 1
ATOM 712 N N . LYS A 1 88 ? 19.114 -4.299 0.173 1.00 51.38 88 LYS A N 1
ATOM 713 C CA . LYS A 1 88 ? 19.939 -5.394 -0.326 1.00 51.38 88 LYS A CA 1
ATOM 714 C C . LYS A 1 88 ? 19.623 -5.674 -1.801 1.00 51.38 88 LYS A C 1
ATOM 716 O O . LYS A 1 88 ? 19.430 -6.821 -2.172 1.00 51.38 88 LYS A O 1
ATOM 721 N N . CYS A 1 89 ? 19.539 -4.656 -2.654 1.00 52.34 89 CYS A N 1
ATOM 722 C CA . CYS A 1 89 ? 19.312 -4.884 -4.080 1.00 52.34 89 CYS A CA 1
ATOM 723 C C . CYS A 1 89 ? 20.659 -5.012 -4.784 1.00 52.34 89 CYS A C 1
ATOM 725 O O . CYS A 1 89 ? 21.305 -4.021 -5.115 1.00 52.34 89 CYS A O 1
ATOM 727 N N . SER A 1 90 ? 21.076 -6.251 -5.035 1.00 48.81 90 SER A N 1
ATOM 728 C CA . SER A 1 90 ? 22.186 -6.565 -5.939 1.00 48.81 90 SER A CA 1
ATOM 729 C C . SER A 1 90 ? 21.806 -6.451 -7.423 1.00 48.81 90 SER A C 1
ATOM 731 O O . SER A 1 90 ? 22.676 -6.606 -8.277 1.00 48.81 90 SER A O 1
ATOM 733 N N . TYR A 1 91 ? 20.533 -6.188 -7.748 1.00 55.12 91 TYR A N 1
ATOM 734 C CA . TYR A 1 91 ? 20.012 -6.24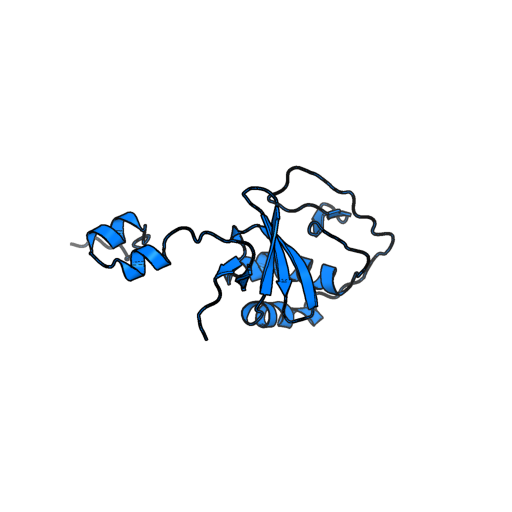6 -9.114 1.00 55.12 91 TYR A CA 1
ATOM 735 C C . TYR A 1 91 ? 19.385 -4.921 -9.561 1.00 55.12 91 TYR A C 1
ATOM 737 O O . TYR A 1 91 ? 18.534 -4.340 -8.889 1.00 55.12 91 TYR A O 1
ATOM 745 N N . LEU A 1 92 ? 19.815 -4.447 -10.731 1.00 60.97 92 LEU A N 1
ATOM 746 C CA . LEU A 1 92 ? 19.166 -3.357 -11.449 1.00 60.97 92 LEU A CA 1
ATOM 747 C C . LEU A 1 92 ? 17.999 -3.947 -12.244 1.00 60.97 92 LEU A C 1
ATOM 749 O O . LEU A 1 92 ? 18.205 -4.547 -13.296 1.00 60.97 92 LEU A O 1
ATOM 753 N N . PHE A 1 93 ? 16.779 -3.796 -11.734 1.00 66.62 93 PHE A N 1
ATOM 754 C CA . PHE A 1 93 ? 15.574 -4.117 -12.496 1.00 66.62 93 PHE A CA 1
ATOM 755 C C . PHE A 1 93 ? 15.224 -2.949 -13.420 1.00 66.62 93 PHE A C 1
ATOM 757 O O . PHE A 1 93 ? 14.953 -1.840 -12.949 1.00 66.62 93 PHE A O 1
ATOM 764 N N . ASP A 1 94 ? 15.206 -3.207 -14.727 1.00 73.94 94 ASP A N 1
ATOM 765 C CA . ASP A 1 94 ? 14.681 -2.273 -15.723 1.00 73.94 94 ASP A CA 1
ATOM 766 C C . ASP A 1 94 ? 13.157 -2.441 -15.821 1.00 73.94 94 ASP A C 1
ATOM 768 O O . ASP A 1 94 ? 12.638 -3.296 -16.541 1.00 73.94 94 ASP A O 1
ATOM 772 N N . ILE A 1 95 ? 12.430 -1.678 -15.000 1.00 81.31 95 ILE A N 1
ATOM 773 C CA . ILE A 1 95 ? 10.964 -1.702 -14.955 1.00 81.31 95 ILE A CA 1
ATOM 774 C C . ILE A 1 95 ? 10.431 -0.591 -15.860 1.00 81.31 95 ILE A C 1
ATOM 776 O O . ILE A 1 95 ? 10.502 0.590 -15.515 1.00 81.31 95 ILE A O 1
ATOM 780 N N . ARG A 1 96 ? 9.814 -0.975 -16.980 1.00 87.25 96 ARG A N 1
ATOM 781 C CA . ARG A 1 96 ? 9.049 -0.059 -17.838 1.00 87.25 96 ARG A CA 1
ATOM 782 C C . ARG A 1 96 ? 7.705 0.263 -17.191 1.00 87.25 96 ARG A C 1
ATOM 784 O O . ARG A 1 96 ? 6.731 -0.461 -17.377 1.00 87.25 96 ARG A O 1
ATOM 791 N N . TYR A 1 97 ? 7.651 1.317 -16.380 1.00 85.81 97 TYR A N 1
ATOM 792 C CA . TYR A 1 97 ? 6.459 1.669 -15.597 1.00 85.81 97 TYR A CA 1
ATOM 793 C C . TYR A 1 97 ? 5.207 1.938 -16.447 1.00 85.81 97 TYR A C 1
ATOM 795 O O . TYR A 1 97 ? 4.097 1.807 -15.933 1.00 85.81 97 TYR A O 1
ATOM 803 N N . GLU A 1 98 ? 5.366 2.288 -17.722 1.00 92.25 98 GLU A N 1
ATOM 804 C CA . GLU A 1 98 ? 4.279 2.503 -18.681 1.00 92.25 98 GLU A CA 1
ATOM 805 C C . GLU A 1 98 ? 3.442 1.230 -18.885 1.00 92.25 98 GLU A C 1
ATOM 807 O O . GLU A 1 98 ? 2.214 1.290 -18.912 1.00 92.25 98 GLU A O 1
ATOM 812 N N . ASP A 1 99 ? 4.088 0.061 -18.928 1.00 91.88 99 ASP A N 1
ATOM 813 C CA . ASP A 1 99 ? 3.398 -1.230 -19.066 1.00 91.88 99 ASP A CA 1
ATOM 814 C C . ASP A 1 99 ? 2.583 -1.588 -17.811 1.00 91.88 99 ASP A C 1
ATOM 816 O O . ASP A 1 99 ? 1.656 -2.397 -17.858 1.00 91.88 99 ASP A O 1
ATOM 820 N N . TRP A 1 100 ? 2.920 -0.967 -16.679 1.00 92.94 100 TRP A N 1
ATOM 821 C CA . TRP A 1 100 ? 2.315 -1.215 -15.375 1.00 92.94 100 TRP A CA 1
ATOM 822 C C . TRP A 1 100 ? 1.306 -0.144 -14.958 1.00 92.94 100 TRP A C 1
ATOM 824 O O . TRP A 1 100 ? 0.756 -0.225 -13.860 1.00 92.94 100 TRP A O 1
ATOM 834 N N . GLU A 1 101 ? 1.002 0.846 -15.802 1.00 92.75 101 GLU A N 1
ATOM 835 C CA . GLU A 1 101 ? -0.016 1.853 -15.480 1.00 92.75 101 GLU A CA 1
ATOM 836 C C . GLU A 1 101 ? -1.386 1.281 -15.066 1.00 92.75 101 GLU A C 1
ATOM 838 O O . GLU A 1 101 ? -1.982 1.841 -14.133 1.00 92.75 101 GLU A O 1
ATOM 843 N N . PRO A 1 102 ? -1.884 0.165 -15.650 1.00 94.75 102 PRO A N 1
ATOM 844 C CA . PRO A 1 102 ? -3.120 -0.477 -15.198 1.00 94.75 102 PRO A CA 1
ATOM 845 C C . PRO A 1 102 ? -3.107 -0.898 -13.721 1.00 94.75 102 PRO A C 1
ATOM 847 O O . PRO A 1 102 ? -4.174 -1.018 -13.114 1.00 94.75 102 PRO A O 1
ATOM 850 N N . MET A 1 103 ? -1.926 -1.044 -13.104 1.00 92.88 103 MET A N 1
ATOM 851 C CA . MET A 1 103 ? -1.788 -1.339 -11.675 1.00 92.88 103 MET A CA 1
ATOM 852 C C . MET A 1 103 ? -2.473 -0.285 -10.804 1.00 92.88 103 MET A C 1
ATOM 854 O O . MET A 1 103 ? -3.073 -0.628 -9.791 1.00 92.88 103 MET A O 1
ATOM 858 N N . LYS A 1 104 ? -2.476 0.991 -11.218 1.00 94.44 104 LYS A N 1
ATOM 859 C CA . L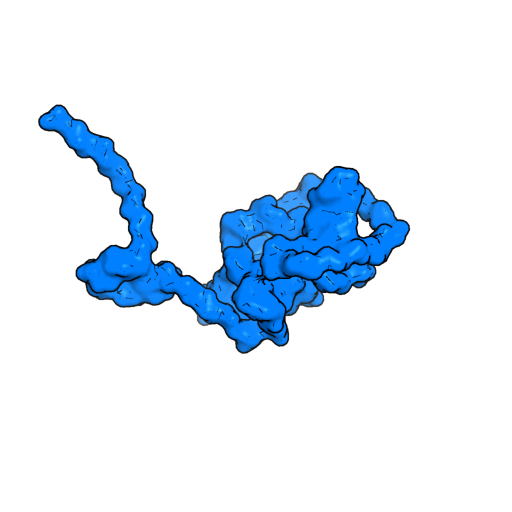YS A 1 104 ? -3.196 2.053 -10.494 1.00 94.44 104 LYS A CA 1
ATOM 860 C C . LYS A 1 104 ? -4.676 1.702 -10.330 1.00 94.44 104 LYS A C 1
ATOM 862 O O . LYS A 1 104 ? -5.2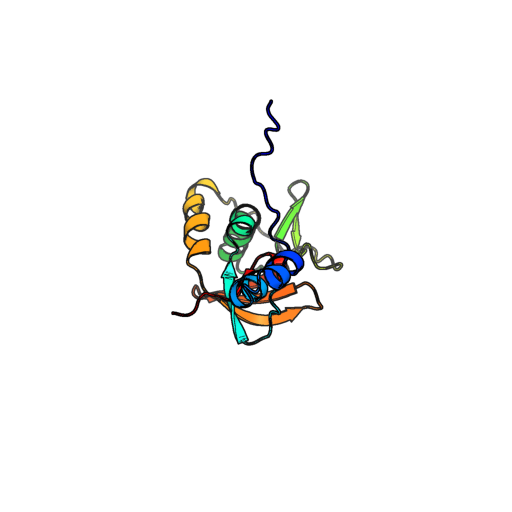46 1.879 -9.259 1.00 94.44 104 LYS A O 1
ATOM 867 N N . HIS A 1 105 ? -5.304 1.212 -11.399 1.00 94.00 105 HIS A N 1
ATOM 868 C CA . HIS A 1 105 ? -6.706 0.818 -11.359 1.00 94.00 105 HIS A CA 1
ATOM 869 C C . HIS A 1 105 ? -6.899 -0.452 -10.530 1.00 94.00 105 HIS A C 1
ATOM 871 O O . HIS A 1 105 ? -7.813 -0.504 -9.712 1.00 94.00 105 HIS A O 1
ATOM 877 N N . HIS A 1 106 ? -6.010 -1.435 -10.688 1.00 93.94 106 HIS A N 1
ATOM 878 C CA . HIS A 1 106 ? -6.069 -2.675 -9.921 1.00 93.94 106 HIS A CA 1
ATOM 879 C C . HIS A 1 106 ? -5.983 -2.424 -8.411 1.00 93.94 106 HIS A C 1
ATOM 881 O O . HIS A 1 106 ? -6.846 -2.896 -7.678 1.00 93.94 106 HIS A O 1
ATOM 887 N N . MET A 1 107 ? -5.043 -1.587 -7.955 1.00 94.12 107 MET A N 1
ATOM 888 C CA . MET A 1 107 ? -4.898 -1.213 -6.542 1.00 94.12 107 MET A CA 1
ATOM 889 C C . MET A 1 107 ? -6.186 -0.651 -5.927 1.00 94.12 107 MET A C 1
ATOM 891 O O . MET A 1 107 ? -6.436 -0.859 -4.748 1.00 94.12 107 MET A O 1
ATOM 895 N N . LEU A 1 108 ? -7.039 0.035 -6.694 1.00 93.88 108 LEU A N 1
ATOM 896 C CA . LEU A 1 108 ? -8.317 0.548 -6.175 1.00 93.88 108 LEU A CA 1
ATOM 897 C C . LEU A 1 108 ? -9.340 -0.556 -5.873 1.00 93.88 108 LEU A C 1
ATOM 899 O O . LEU A 1 108 ? -10.282 -0.312 -5.123 1.00 93.88 108 LEU A O 1
ATOM 903 N N . LEU A 1 109 ? -9.182 -1.728 -6.486 1.00 93.44 109 LEU A N 1
ATOM 904 C CA . LEU A 1 109 ? -10.059 -2.887 -6.318 1.00 93.44 109 LEU A CA 1
ATOM 905 C C . LEU A 1 109 ? -9.508 -3.892 -5.304 1.00 93.44 109 LEU A C 1
ATOM 907 O O . LEU A 1 109 ? -10.272 -4.703 -4.787 1.00 93.44 109 LEU A O 1
ATOM 911 N N . MET A 1 110 ? -8.207 -3.824 -5.019 1.00 94.12 110 MET A N 1
ATOM 912 C CA . MET A 1 110 ? -7.539 -4.729 -4.094 1.00 94.12 110 MET A CA 1
ATOM 913 C C . MET A 1 110 ? -8.087 -4.600 -2.677 1.00 94.12 110 MET A C 1
ATOM 915 O O . MET A 1 110 ? -8.286 -3.491 -2.165 1.00 94.12 110 MET A O 1
ATOM 919 N N . ARG A 1 111 ? -8.254 -5.751 -2.028 1.00 96.19 111 ARG A N 1
ATOM 920 C CA . ARG A 1 111 ? -8.541 -5.861 -0.596 1.00 96.19 111 ARG A CA 1
ATOM 921 C C . ARG A 1 111 ? -7.363 -6.541 0.091 1.00 96.19 111 ARG A C 1
ATOM 923 O O . ARG A 1 111 ? -6.665 -7.366 -0.499 1.00 96.19 111 ARG A O 1
ATOM 930 N N . GLY A 1 112 ? -7.101 -6.149 1.325 1.00 95.94 112 GLY A N 1
ATOM 931 C CA . GLY A 1 112 ? -6.038 -6.740 2.124 1.00 95.94 112 GLY A CA 1
ATOM 932 C C . GLY A 1 112 ? -6.401 -6.776 3.593 1.00 95.94 112 GLY A C 1
ATOM 933 O O . GLY A 1 112 ? -7.274 -6.040 4.041 1.00 95.94 112 GLY A O 1
ATOM 934 N N . GLU A 1 113 ? -5.715 -7.622 4.343 1.00 97.25 113 GLU A N 1
ATOM 935 C CA . GLU A 1 113 ? -5.873 -7.751 5.787 1.00 97.25 113 GLU A CA 1
ATOM 936 C C . GLU A 1 113 ? -4.642 -7.185 6.492 1.00 97.25 113 GLU A C 1
ATOM 938 O O . GLU A 1 113 ? -3.504 -7.489 6.118 1.00 97.25 113 GLU A O 1
ATOM 943 N N . ILE A 1 114 ? -4.850 -6.368 7.526 1.00 96.12 114 ILE A N 1
ATOM 944 C CA . ILE A 1 114 ? -3.751 -5.917 8.384 1.00 96.12 114 ILE A CA 1
ATOM 945 C C . ILE A 1 114 ? -3.258 -7.096 9.222 1.00 96.12 114 ILE A C 1
ATOM 947 O O . ILE A 1 114 ? -3.921 -7.517 10.166 1.00 96.12 114 ILE A O 1
ATOM 951 N N . THR A 1 115 ? -2.048 -7.573 8.948 1.00 95.69 115 THR A N 1
ATOM 952 C CA . THR A 1 115 ? -1.439 -8.688 9.686 1.00 95.69 115 THR A CA 1
ATOM 953 C C . THR A 1 115 ? -0.604 -8.224 10.876 1.00 95.69 115 THR A C 1
ATOM 955 O O . THR A 1 115 ? -0.400 -8.982 11.820 1.00 95.69 115 THR A O 1
ATOM 958 N N . GLN A 1 116 ? -0.098 -6.985 10.857 1.00 92.12 116 GLN A N 1
ATOM 959 C CA . GLN A 1 116 ? 0.726 -6.440 11.940 1.00 92.12 116 GLN A CA 1
ATOM 960 C C . GLN A 1 116 ? 0.661 -4.909 11.993 1.00 92.12 116 GLN A C 1
ATOM 962 O O . GLN A 1 116 ? 0.567 -4.241 10.965 1.00 92.12 116 GLN A O 1
ATOM 967 N N . LEU A 1 117 ? 0.769 -4.336 13.194 1.00 90.50 117 LEU A N 1
ATOM 968 C CA . LEU A 1 117 ? 0.966 -2.899 13.402 1.00 90.50 117 LEU A CA 1
ATOM 969 C C . LEU A 1 117 ? 2.444 -2.608 13.684 1.00 90.50 117 LEU A C 1
ATOM 971 O O . LEU A 1 117 ? 3.068 -3.287 14.497 1.00 90.50 117 LEU A O 1
ATOM 975 N N . MET A 1 118 ? 2.990 -1.590 13.021 1.00 82.75 118 MET A N 1
ATOM 976 C CA . MET A 1 118 ? 4.380 -1.152 13.154 1.00 82.75 118 MET A CA 1
ATOM 977 C C . MET A 1 118 ? 4.402 0.246 13.771 1.00 82.75 118 MET A C 1
ATOM 979 O O . MET A 1 118 ? 4.257 1.257 13.078 1.00 82.75 118 MET A O 1
ATOM 983 N N . GLY A 1 119 ? 4.526 0.294 15.099 1.00 81.44 119 GLY A N 1
ATOM 984 C CA . GLY A 1 119 ? 4.365 1.528 15.866 1.00 81.44 119 GLY A CA 1
ATOM 985 C C . GLY A 1 119 ? 2.976 2.152 15.683 1.00 81.44 119 GLY A C 1
ATOM 986 O O . GLY A 1 119 ? 1.982 1.474 15.403 1.00 81.44 119 GLY A O 1
ATOM 987 N N . GLU A 1 120 ? 2.895 3.473 15.833 1.00 82.38 120 GLU A N 1
ATOM 988 C CA . GLU A 1 120 ? 1.619 4.188 15.728 1.00 82.38 120 GLU A CA 1
ATOM 989 C C . GLU A 1 120 ? 1.215 4.481 14.282 1.00 82.38 120 GLU A C 1
ATOM 991 O O . GLU A 1 120 ? 0.023 4.493 13.972 1.00 82.38 120 GLU A O 1
ATOM 996 N N . GLN A 1 121 ? 2.188 4.672 13.388 1.00 83.62 121 GLN A N 1
ATOM 997 C CA . GLN A 1 121 ? 1.949 5.240 12.061 1.00 83.62 121 GLN A CA 1
ATOM 998 C C . GLN A 1 121 ? 1.833 4.211 10.941 1.00 83.62 121 GLN A C 1
ATOM 1000 O O . GLN A 1 121 ? 1.259 4.532 9.900 1.00 83.62 121 GLN A O 1
ATOM 1005 N N . CYS A 1 122 ? 2.338 2.990 11.130 1.00 87.75 122 CYS A N 1
ATOM 1006 C CA . CYS A 1 122 ? 2.464 2.020 10.047 1.00 87.75 122 CYS A CA 1
ATOM 1007 C C . CYS A 1 122 ? 1.808 0.670 10.364 1.00 87.75 122 CYS A C 1
ATOM 1009 O O . CYS A 1 122 ? 1.463 0.357 11.506 1.00 87.75 122 CYS A O 1
ATOM 1011 N N . CYS A 1 123 ? 1.608 -0.126 9.320 1.00 89.94 123 CYS A N 1
ATOM 1012 C CA . CYS A 1 123 ? 1.018 -1.459 9.370 1.00 89.94 123 CYS A CA 1
ATOM 1013 C C . CYS A 1 123 ? 1.567 -2.334 8.241 1.00 89.94 123 CYS A C 1
ATOM 1015 O O . CYS A 1 123 ? 2.020 -1.814 7.226 1.00 89.94 123 CYS A O 1
ATOM 1017 N N . ILE A 1 124 ? 1.515 -3.649 8.410 1.00 90.19 124 ILE A N 1
ATOM 1018 C CA . ILE A 1 124 ? 1.789 -4.636 7.366 1.00 90.19 124 ILE A CA 1
ATOM 1019 C C . ILE A 1 124 ? 0.452 -5.200 6.906 1.00 90.19 124 ILE A C 1
ATOM 1021 O O . ILE A 1 124 ? -0.372 -5.580 7.739 1.00 90.19 124 ILE A O 1
ATOM 1025 N N . ILE A 1 125 ? 0.247 -5.227 5.593 1.00 92.56 125 ILE A N 1
ATOM 1026 C CA . ILE A 1 125 ? -0.973 -5.714 4.954 1.00 92.56 125 ILE A CA 1
ATOM 1027 C C . ILE A 1 125 ? -0.629 -6.895 4.063 1.00 92.56 125 ILE A C 1
ATOM 1029 O O . ILE A 1 125 ? 0.295 -6.797 3.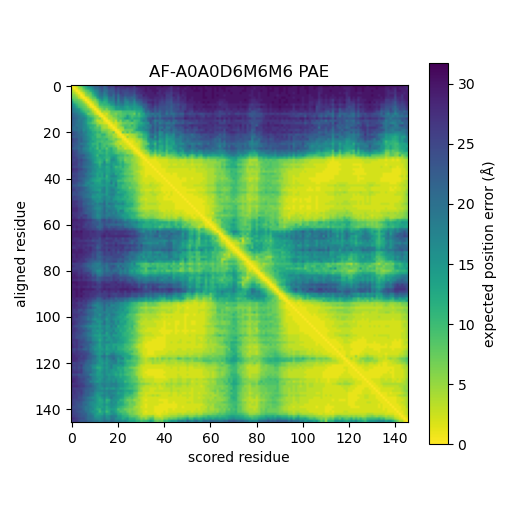255 1.00 92.56 125 ILE A O 1
ATOM 1033 N N . SER A 1 126 ? -1.394 -7.974 4.197 1.00 93.94 126 SER A N 1
ATOM 1034 C CA . SER A 1 126 ? -1.435 -9.073 3.236 1.00 93.94 126 SER A CA 1
ATOM 1035 C C . SER A 1 126 ? -2.554 -8.806 2.237 1.00 93.94 126 SER A C 1
ATOM 1037 O O . SER A 1 126 ? -3.722 -8.761 2.614 1.00 93.94 126 SER A O 1
ATOM 1039 N N . TRP A 1 127 ? -2.201 -8.604 0.974 1.00 93.56 127 TRP A N 1
ATOM 1040 C CA . TRP A 1 127 ? -3.139 -8.341 -0.110 1.00 93.56 127 TRP A CA 1
ATOM 1041 C C . TRP A 1 127 ? -3.677 -9.636 -0.728 1.00 93.56 127 TRP A C 1
ATOM 1043 O O . TRP A 1 127 ? -3.021 -10.677 -0.701 1.00 93.56 127 TRP A O 1
ATOM 1053 N N . ASP A 1 128 ? -4.862 -9.553 -1.330 1.00 92.81 128 ASP A N 1
ATOM 1054 C CA . ASP A 1 128 ? -5.539 -10.639 -2.055 1.00 92.81 128 ASP A CA 1
ATOM 1055 C C . ASP A 1 128 ? -4.701 -11.287 -3.173 1.00 92.81 128 ASP A C 1
ATOM 1057 O O . ASP A 1 128 ? -4.829 -12.481 -3.442 1.00 92.81 128 ASP A O 1
ATOM 1061 N N . ASN A 1 129 ? -3.798 -10.530 -3.790 1.00 88.12 129 ASN A N 1
ATOM 1062 C CA . ASN A 1 129 ? -2.861 -11.021 -4.798 1.00 88.12 129 ASN A CA 1
ATOM 1063 C C . ASN A 1 129 ? -1.630 -11.750 -4.214 1.00 88.12 129 ASN A C 1
ATOM 1065 O O . ASN A 1 129 ? -0.698 -12.067 -4.955 1.00 88.12 129 ASN A O 1
ATOM 1069 N N . GLY A 1 130 ? -1.607 -11.994 -2.900 1.00 86.50 130 GLY A N 1
ATOM 1070 C CA . GLY A 1 130 ? -0.543 -12.700 -2.184 1.00 86.50 130 GLY A CA 1
ATOM 1071 C C . GLY A 1 130 ? 0.649 -11.830 -1.778 1.00 86.50 130 GLY A C 1
ATOM 1072 O O . GLY A 1 130 ? 1.574 -12.334 -1.144 1.00 86.50 130 GLY A O 1
ATOM 1073 N N . GLN A 1 131 ? 0.652 -10.539 -2.118 1.00 85.56 131 GLN A N 1
ATOM 1074 C CA . GLN A 1 131 ? 1.727 -9.620 -1.743 1.00 85.56 131 GLN A CA 1
ATOM 1075 C C . GLN A 1 131 ? 1.578 -9.149 -0.299 1.00 85.56 131 GLN A C 1
ATOM 1077 O O . GLN A 1 131 ? 0.475 -8.833 0.143 1.00 85.56 131 GLN A O 1
ATOM 1082 N N . GLN A 1 132 ? 2.695 -9.009 0.414 1.00 87.06 132 GLN A N 1
ATOM 1083 C CA . GLN A 1 132 ? 2.707 -8.440 1.758 1.00 87.06 132 GLN A CA 1
ATOM 1084 C C . GLN A 1 132 ? 3.510 -7.144 1.791 1.00 87.06 132 GLN A C 1
ATOM 1086 O O . GLN A 1 132 ? 4.683 -7.126 1.444 1.00 87.06 132 GLN A O 1
ATOM 1091 N N . ILE A 1 133 ? 2.892 -6.044 2.225 1.00 83.69 133 ILE A N 1
ATOM 1092 C CA . ILE A 1 133 ? 3.534 -4.726 2.186 1.00 83.69 133 ILE A CA 1
ATOM 1093 C C . ILE A 1 133 ? 3.353 -3.990 3.503 1.00 83.69 133 ILE A C 1
ATOM 1095 O O . ILE A 1 133 ? 2.252 -3.867 4.034 1.00 83.69 133 ILE A O 1
ATOM 1099 N N . HIS A 1 134 ? 4.458 -3.446 4.000 1.00 85.00 134 HIS A N 1
ATOM 1100 C CA . HIS A 1 134 ? 4.478 -2.482 5.090 1.00 85.00 134 HIS A CA 1
ATOM 1101 C C . HIS A 1 134 ? 4.153 -1.087 4.555 1.00 85.00 134 HIS A C 1
ATOM 1103 O O . HIS A 1 134 ? 4.859 -0.634 3.660 1.00 85.00 134 HIS A O 1
ATOM 1109 N N . LEU A 1 135 ? 3.129 -0.417 5.105 1.00 84.69 135 LEU A N 1
ATOM 1110 C CA . LEU A 1 135 ? 2.708 0.930 4.719 1.00 84.69 135 LEU A CA 1
ATOM 1111 C C . LEU A 1 135 ? 2.201 1.855 5.826 1.00 84.69 135 LEU A C 1
ATOM 1113 O O . LEU A 1 135 ? 1.807 1.349 6.878 1.00 84.69 135 LEU A O 1
ATOM 1117 N N . PRO A 1 136 ? 2.198 3.202 5.649 1.00 87.56 136 PRO A N 1
ATOM 1118 C CA . PRO A 1 136 ? 1.583 4.081 6.623 1.00 87.56 136 PRO A CA 1
ATOM 1119 C C . PRO A 1 136 ? 0.082 3.840 6.629 1.00 87.56 136 PRO A C 1
ATOM 1121 O O . PRO A 1 136 ? -0.555 3.793 5.575 1.00 87.56 136 PRO A O 1
ATOM 1124 N N . LYS A 1 137 ? -0.504 3.819 7.821 1.00 89.88 137 LYS A N 1
ATOM 1125 C CA . LYS A 1 137 ? -1.954 3.726 8.026 1.00 89.88 137 LYS A CA 1
ATOM 1126 C C . LYS A 1 137 ? -2.721 4.792 7.240 1.00 89.88 137 LYS A C 1
ATOM 1128 O O . LYS A 1 137 ? -3.853 4.572 6.835 1.00 89.88 137 LYS A O 1
ATOM 1133 N N . SER A 1 138 ? -2.100 5.945 6.980 1.00 87.81 138 SER A N 1
ATOM 1134 C CA . SER A 1 138 ? -2.703 7.038 6.216 1.00 87.81 138 SER A CA 1
ATOM 1135 C C . SER A 1 138 ? -2.985 6.701 4.746 1.00 87.81 138 SER A C 1
ATOM 1137 O O . SER A 1 138 ? -3.859 7.351 4.168 1.00 87.81 138 SER A O 1
ATOM 1139 N N . ALA A 1 139 ? -2.308 5.707 4.158 1.00 90.50 139 ALA A N 1
ATOM 1140 C CA . ALA A 1 139 ? -2.470 5.311 2.756 1.00 90.50 139 ALA A CA 1
ATOM 1141 C C . ALA A 1 139 ? -3.664 4.368 2.508 1.00 90.50 139 ALA A C 1
ATOM 1143 O O . ALA A 1 139 ? -4.059 4.163 1.357 1.00 90.50 139 ALA A O 1
ATOM 1144 N N . VAL A 1 140 ? -4.261 3.824 3.570 1.00 93.00 140 VAL A N 1
ATOM 1145 C CA . VAL A 1 140 ? -5.358 2.852 3.497 1.00 93.00 140 VAL A CA 1
ATOM 1146 C C . VAL A 1 140 ? -6.554 3.286 4.335 1.00 93.00 140 VAL A C 1
ATOM 1148 O O . VAL A 1 140 ? -6.464 4.155 5.202 1.00 93.00 140 VAL A O 1
ATOM 1151 N N . ARG A 1 141 ? -7.704 2.697 4.038 1.00 93.50 141 ARG A N 1
ATOM 1152 C CA . ARG A 1 141 ? -8.961 2.858 4.774 1.00 93.50 141 ARG A CA 1
ATOM 1153 C C . ARG A 1 141 ? -9.569 1.481 5.008 1.00 93.50 141 ARG A C 1
ATOM 1155 O O . ARG A 1 141 ? -9.277 0.569 4.235 1.00 93.50 141 ARG A O 1
ATOM 1162 N N . LYS A 1 142 ? -10.422 1.332 6.022 1.00 93.62 142 LYS A N 1
ATOM 1163 C CA . LYS A 1 142 ? -11.245 0.126 6.172 1.00 93.62 142 LYS A CA 1
ATOM 1164 C C . LYS A 1 142 ? -12.029 -0.112 4.889 1.00 93.62 142 LYS A C 1
ATOM 1166 O O . LYS A 1 142 ? -12.517 0.839 4.272 1.00 93.62 142 LYS A O 1
ATOM 1171 N N . ALA A 1 143 ? -12.075 -1.368 4.475 1.00 92.12 143 ALA A N 1
ATOM 1172 C CA . ALA A 1 143 ? -12.805 -1.765 3.294 1.00 92.12 143 ALA A CA 1
ATOM 1173 C C . ALA A 1 143 ? -14.309 -1.590 3.534 1.00 92.12 143 ALA A C 1
ATOM 1175 O O . ALA A 1 143 ? -14.805 -1.825 4.639 1.00 92.12 143 ALA A O 1
ATOM 1176 N N . ASP A 1 144 ? -15.031 -1.176 2.495 1.00 83.38 144 ASP A N 1
ATOM 1177 C CA . ASP A 1 144 ? -16.486 -1.098 2.564 1.00 83.38 144 ASP A CA 1
ATOM 1178 C C . ASP A 1 144 ? -17.059 -2.527 2.763 1.00 83.38 144 ASP A C 1
ATOM 1180 O O . ASP A 1 144 ? -16.524 -3.478 2.159 1.00 83.38 144 ASP A O 1
ATOM 1184 N N . PRO A 1 145 ? -18.096 -2.708 3.614 1.00 77.94 145 PRO A N 1
ATOM 1185 C CA . PRO A 1 145 ? -18.774 -3.993 3.771 1.00 77.94 145 PRO A CA 1
ATOM 1186 C C . PRO A 1 145 ? -19.302 -4.481 2.421 1.00 77.94 145 PRO A C 1
ATOM 1188 O O . PRO A 1 145 ? -19.785 -3.675 1.622 1.00 77.94 145 PRO A O 1
ATOM 1191 N N . VAL A 1 146 ? -19.192 -5.786 2.178 1.00 66.56 146 VAL A N 1
ATOM 1192 C CA . VAL A 1 146 ? -19.761 -6.449 0.995 1.00 66.56 146 VAL A CA 1
ATOM 1193 C C . VAL A 1 146 ? -21.214 -6.819 1.255 1.00 66.56 146 VAL A C 1
ATOM 1195 O O . VAL A 1 146 ? -21.490 -7.334 2.363 1.00 66.56 146 VAL A O 1
#

Secondary structure (DSSP, 8-state):
------------HHHHHHTT-HHHHHHTS-PPP-TT-EEEE-HHHHHHHHHHHHHHHH-TT--SS-EEEETTEEEE--TT-S--B-----------GGGGTTHHHHHHH-EEEEEEEETTTEEEEEETTS-EEEEEGGGEEEPPP-

Solvent-accessible surface area (backbone atoms only — not comparable to full-atom values): 8922 Å² total; per-residue (Å²): 140,78,90,86,76,82,88,74,77,77,81,44,39,74,62,29,51,73,71,70,37,54,74,59,20,58,73,56,40,88,79,86,85,52,70,72,41,50,26,24,53,33,78,83,33,37,83,75,43,41,66,43,49,52,50,50,72,72,37,79,83,64,68,80,48,34,60,45,76,58,94,90,38,73,33,20,40,38,93,67,49,92,66,78,41,82,54,86,68,91,67,89,80,88,74,67,62,78,82,48,53,64,48,48,61,48,46,66,72,42,46,26,33,25,75,39,73,50,76,93,46,25,29,30,30,42,32,77,88,73,50,73,47,50,44,44,53,87,39,43,41,76,46,80,87,130

Foldseek 3Di:
DDDDDDDPPPPALVVCVVVVVNVVSVVNDDDDDDAFFKKAFDLVLLVVCQVQVVVCVVDVLDDDATWDDDPNQTWRDAPPDPDTDRDPDPDDDPDPCVVSPCSSVVRRVKMWGFHADDPDFWTWTQIPVRDIYIHGPVRMDGDDDD

Nearest PDB structures (foldseek):
  6rm3-assembly1_LM0  TM=8.387E-01  e=1.489E-01  Vairimorpha necatrix
  6zu5-assembly1_LM0  TM=8.201E-01  e=1.586E-01  Paranosema locustae
  7qep-assembly1_M4  TM=7.762E-01  e=3.170E-01  Encephalitozoon cuniculi GB-M1
  1m3b-assembly1_A  TM=7.508E-01  e=2.977E-01  Mus musculus
  4xi2-assembly1_A-2  TM=7.484E-01  e=4.927E-01  Mus musculus

Sequence (146 aa):
MTNFWPAAILLNPSSLQFYNLLGLAELCSPQVLNVGDEVQWKREAVGLYWRPFVRYMVDDSLTLPFIYDRNNHTLAKCIGCEEYQDPKCSYLFDIRYEDWEPMKHHMLLMRGEITQLMGEQCCIISWDNGQQIHLPKSAVRKADPV

pLDDT: mean 74.06, std 18.32, range [32.16, 97.25]

Radius of gyration: 18.58 Å; Cα contacts (8 Å, |Δi|>4): 203; chains: 1; bounding box: 49×55×35 Å

Mean predicted aligned error: 11.86 Å